Protein AF-A0A1F6GFF2-F1 (afdb_monomer)

Foldseek 3Di:
DDPVVVVVQVVCLVVVLVVLCVVPVVSSVVSVPPPSVLVVVCVVCVVVVNNVCNCVVPVLVVLLVVLVVVCVVQQVVCVVVVHDNVVSVVVSVVSSVVVVVVSCVVVVVVVDHSD

Radius of gyration: 17.21 Å; Cα contacts (8 Å, |Δi|>4): 53; chains: 1; bounding box: 36×40×39 Å

Solvent-accessible surface area (backbone atoms only — not comparable to full-atom values): 6494 Å² total; per-residue (Å²): 131,70,70,65,58,59,50,53,53,52,50,49,52,54,50,49,34,51,58,36,33,75,76,35,58,67,60,14,49,54,54,64,70,48,62,58,71,59,54,52,49,50,52,48,30,51,77,74,69,45,54,84,50,47,60,73,53,51,62,53,50,60,58,62,47,62,37,54,52,57,49,76,56,49,47,58,55,40,46,76,70,68,49,57,67,70,60,48,49,54,51,44,53,54,49,27,52,53,43,41,54,51,48,52,56,55,34,48,77,75,72,46,81,84,123

Structure (mmCIF, N/CA/C/O backbone):
data_AF-A0A1F6GFF2-F1
#
_entry.id   AF-A0A1F6GFF2-F1
#
loop_
_atom_site.group_PDB
_atom_site.id
_atom_site.type_symbol
_atom_site.label_atom_id
_atom_si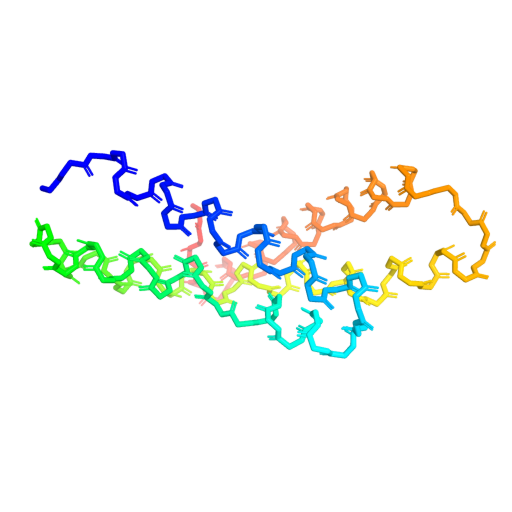te.label_alt_id
_atom_site.label_comp_id
_atom_site.label_asym_id
_atom_site.label_entity_id
_atom_site.label_seq_id
_atom_site.pdbx_PDB_ins_code
_atom_site.Cartn_x
_atom_site.Cartn_y
_atom_site.Cartn_z
_atom_site.occupancy
_atom_site.B_iso_or_equiv
_atom_site.auth_seq_id
_atom_site.auth_comp_id
_atom_site.auth_asym_id
_atom_site.auth_atom_id
_atom_site.pdbx_PDB_model_num
ATOM 1 N N . MET A 1 1 ? -12.621 13.702 14.698 1.00 74.00 1 MET A N 1
ATOM 2 C CA . MET A 1 1 ? -11.257 14.249 14.492 1.00 74.00 1 MET A CA 1
ATOM 3 C C . MET A 1 1 ? -11.202 14.914 13.115 1.00 74.00 1 MET A C 1
ATOM 5 O O . MET A 1 1 ? -11.919 14.441 12.239 1.00 74.00 1 MET A O 1
ATOM 9 N N . PRO A 1 2 ? -10.454 16.011 12.898 1.00 87.31 2 PRO A N 1
ATOM 10 C CA . PRO A 1 2 ? -10.463 16.710 11.610 1.00 87.31 2 PRO A CA 1
ATOM 11 C C . PRO A 1 2 ? -9.859 15.881 10.463 1.00 87.31 2 PRO A C 1
ATOM 13 O O . PRO A 1 2 ? -8.805 15.268 10.624 1.00 87.31 2 PRO A O 1
ATOM 16 N N . TRP A 1 3 ? -10.496 15.901 9.290 1.00 89.00 3 TRP A N 1
ATOM 17 C CA . TRP A 1 3 ? -10.086 15.134 8.101 1.00 89.00 3 TRP A CA 1
ATOM 18 C C . TRP A 1 3 ? -8.672 15.475 7.605 1.00 89.00 3 TRP A C 1
ATOM 20 O O . TRP A 1 3 ? -7.961 14.600 7.115 1.00 89.00 3 TRP A O 1
ATOM 30 N N . TRP A 1 4 ? -8.228 16.723 7.785 1.00 92.62 4 TRP A N 1
ATOM 31 C CA . TRP A 1 4 ? -6.911 17.184 7.344 1.00 92.62 4 TRP A CA 1
ATOM 32 C C . TRP A 1 4 ? -5.752 16.481 8.066 1.00 92.62 4 TRP A C 1
ATOM 34 O O . TRP A 1 4 ? -4.686 16.323 7.478 1.00 92.62 4 TRP A O 1
ATOM 44 N N . ILE A 1 5 ? -5.957 15.974 9.291 1.00 91.94 5 ILE A N 1
ATOM 45 C CA . ILE A 1 5 ? -4.933 15.187 10.000 1.00 91.94 5 ILE A CA 1
ATOM 46 C C . ILE A 1 5 ? -4.655 13.881 9.249 1.00 91.94 5 ILE A C 1
ATOM 48 O O . ILE A 1 5 ? -3.497 13.494 9.089 1.00 91.94 5 ILE A O 1
ATOM 52 N N . LYS A 1 6 ? -5.706 13.227 8.732 1.00 90.38 6 LYS A N 1
ATOM 53 C CA . LYS A 1 6 ? -5.569 11.998 7.937 1.00 90.38 6 LYS A CA 1
ATOM 54 C C . LYS A 1 6 ? -4.769 12.266 6.658 1.00 90.38 6 LYS A C 1
ATOM 56 O O . LYS A 1 6 ? -3.919 11.457 6.290 1.00 90.38 6 LYS A O 1
ATOM 61 N N . LEU A 1 7 ? -4.987 13.418 6.021 1.00 93.94 7 LEU A N 1
ATOM 62 C CA . LEU A 1 7 ? -4.254 13.813 4.816 1.00 93.94 7 LEU A CA 1
ATOM 63 C C . LEU A 1 7 ? -2.785 14.128 5.089 1.00 93.94 7 LEU A C 1
ATOM 65 O O . LEU A 1 7 ? -1.930 13.633 4.360 1.00 93.94 7 LEU A O 1
ATOM 69 N N . LEU A 1 8 ? -2.480 14.897 6.141 1.00 94.88 8 LEU A N 1
ATOM 70 C CA . LEU A 1 8 ? -1.094 15.202 6.508 1.00 94.88 8 LEU A CA 1
ATOM 71 C C . LEU A 1 8 ? -0.313 13.928 6.836 1.00 94.88 8 LEU A C 1
ATOM 73 O O . LEU A 1 8 ? 0.805 13.762 6.359 1.00 94.88 8 LEU A O 1
ATOM 77 N N . LEU A 1 9 ? -0.916 13.005 7.592 1.00 93.62 9 LEU A N 1
ATOM 78 C CA . LEU A 1 9 ? -0.283 11.731 7.923 1.00 93.62 9 LEU A CA 1
ATOM 79 C C . LEU A 1 9 ? -0.034 10.879 6.670 1.00 93.62 9 LEU A C 1
ATOM 81 O O . LEU A 1 9 ? 1.060 10.352 6.493 1.00 93.62 9 LEU A O 1
ATOM 85 N N . THR A 1 10 ? -1.020 10.788 5.775 1.00 93.06 10 THR A N 1
ATOM 86 C CA . THR A 1 10 ? -0.889 10.034 4.517 1.00 93.06 10 THR A CA 1
ATOM 87 C C . THR A 1 10 ? 0.198 10.635 3.624 1.00 93.06 10 THR A C 1
ATOM 89 O O . THR A 1 10 ? 1.066 9.916 3.131 1.00 93.06 10 THR A O 1
ATOM 92 N N . GLY A 1 11 ? 0.207 11.962 3.469 1.00 94.50 11 GLY A N 1
ATOM 93 C CA . GLY A 1 11 ? 1.231 12.675 2.708 1.00 94.50 11 GLY A CA 1
ATOM 94 C C . GLY A 1 11 ? 2.629 12.497 3.299 1.00 94.50 11 GLY A C 1
ATOM 95 O O . GLY A 1 11 ? 3.580 12.269 2.551 1.00 94.50 11 GL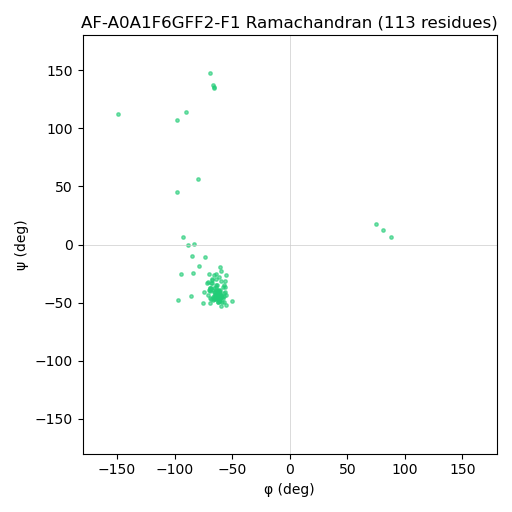Y A O 1
ATOM 96 N N . ALA A 1 12 ? 2.758 12.523 4.629 1.00 93.38 12 ALA A N 1
ATOM 97 C CA . ALA A 1 12 ? 4.022 12.283 5.318 1.00 93.38 12 ALA A CA 1
ATOM 98 C C . ALA A 1 12 ? 4.554 10.862 5.077 1.00 93.38 12 ALA A C 1
ATOM 100 O O . ALA A 1 12 ? 5.739 10.704 4.794 1.00 93.38 12 ALA A O 1
ATOM 101 N N . ILE A 1 13 ? 3.689 9.842 5.122 1.00 93.19 13 ILE A N 1
ATOM 102 C CA . ILE A 1 13 ? 4.067 8.445 4.847 1.00 93.19 13 ILE A CA 1
ATOM 103 C C . ILE A 1 13 ? 4.577 8.295 3.409 1.00 93.19 13 ILE A C 1
ATOM 105 O O . ILE A 1 13 ? 5.664 7.760 3.196 1.00 93.19 13 ILE A O 1
ATOM 109 N N . VAL A 1 14 ? 3.832 8.805 2.422 1.00 94.00 14 VAL A N 1
ATOM 110 C CA . VAL A 1 14 ? 4.202 8.695 0.998 1.00 94.00 14 VAL A CA 1
ATOM 111 C C . VAL A 1 14 ? 5.488 9.466 0.696 1.00 94.00 14 VAL A C 1
ATOM 113 O O . VAL A 1 14 ? 6.388 8.946 0.031 1.00 94.00 14 VAL A O 1
ATOM 116 N N . THR A 1 15 ? 5.607 10.687 1.219 1.00 94.31 15 THR A N 1
ATOM 117 C CA . THR A 1 15 ? 6.803 11.521 1.033 1.00 94.31 15 THR A CA 1
ATOM 118 C C . THR A 1 15 ? 8.014 10.876 1.699 1.00 94.31 15 THR A C 1
ATOM 120 O O . THR A 1 15 ? 9.050 10.720 1.062 1.00 94.31 15 THR A O 1
ATOM 123 N N . GLY A 1 16 ? 7.875 10.413 2.945 1.00 92.19 16 GLY A N 1
ATOM 124 C CA . GLY A 1 16 ? 8.941 9.731 3.677 1.00 92.19 16 GLY A CA 1
ATOM 125 C C . GLY A 1 16 ? 9.424 8.464 2.970 1.00 92.19 16 GLY A C 1
ATOM 126 O O . GLY A 1 16 ? 10.627 8.281 2.802 1.00 92.19 16 GLY A O 1
ATOM 127 N N . ALA A 1 17 ? 8.505 7.626 2.479 1.00 91.62 17 ALA A N 1
ATOM 128 C CA . ALA A 1 17 ? 8.856 6.442 1.694 1.00 91.62 17 ALA A CA 1
ATOM 129 C C . ALA A 1 17 ? 9.625 6.808 0.412 1.00 91.62 17 ALA A C 1
ATOM 131 O O . ALA A 1 17 ? 10.610 6.153 0.071 1.00 91.62 17 ALA A O 1
ATOM 132 N N . THR A 1 18 ? 9.213 7.883 -0.265 1.00 93.12 18 THR A N 1
ATOM 133 C CA . THR A 1 18 ? 9.849 8.364 -1.499 1.00 93.12 18 THR A CA 1
ATOM 134 C C . THR A 1 18 ? 11.267 8.882 -1.248 1.00 93.12 18 THR A C 1
ATOM 136 O O . THR A 1 18 ? 12.194 8.494 -1.957 1.00 93.12 18 THR A O 1
ATOM 139 N N . GLU A 1 19 ? 11.473 9.716 -0.226 1.00 94.75 19 GLU A N 1
ATOM 140 C CA . GLU A 1 19 ? 12.802 10.249 0.112 1.00 94.75 19 GLU A CA 1
ATOM 141 C C . GLU A 1 19 ? 13.765 9.153 0.595 1.00 94.75 19 GLU A C 1
ATOM 143 O O . GLU A 1 19 ? 14.945 9.130 0.226 1.00 94.75 19 GLU A O 1
ATOM 148 N N . LEU A 1 20 ? 13.257 8.181 1.359 1.00 93.19 20 LEU A N 1
ATOM 149 C CA . LEU A 1 20 ? 14.050 7.026 1.778 1.00 93.19 20 LEU A CA 1
ATOM 150 C C . LEU A 1 20 ? 14.425 6.135 0.594 1.00 93.19 20 LEU A C 1
ATOM 152 O O . LEU A 1 20 ? 15.567 5.686 0.528 1.00 93.19 20 LEU A O 1
ATOM 156 N N . ALA A 1 21 ? 13.520 5.927 -0.365 1.00 91.88 21 ALA A N 1
ATOM 157 C CA . ALA A 1 21 ? 13.806 5.160 -1.576 1.00 91.88 21 ALA A CA 1
ATOM 158 C C . ALA A 1 21 ? 14.881 5.818 -2.457 1.00 91.88 21 ALA A C 1
ATOM 160 O O . ALA A 1 21 ? 15.717 5.106 -3.012 1.00 91.88 21 ALA A O 1
ATOM 161 N N . LYS A 1 22 ? 14.911 7.159 -2.538 1.00 91.88 22 LYS A N 1
ATOM 162 C CA . LYS A 1 22 ? 15.976 7.909 -3.235 1.00 91.88 22 LYS A CA 1
ATOM 163 C C . LYS A 1 22 ? 17.350 7.721 -2.587 1.00 91.88 22 LYS A C 1
ATOM 165 O O . LYS A 1 22 ? 18.356 7.706 -3.286 1.00 91.88 22 LYS A O 1
ATOM 170 N N . THR A 1 23 ? 17.388 7.589 -1.260 1.00 91.50 23 THR A N 1
ATOM 171 C CA . THR A 1 23 ? 18.639 7.468 -0.493 1.00 91.50 23 THR A CA 1
ATOM 172 C C . THR A 1 23 ? 19.134 6.021 -0.423 1.00 91.50 23 THR A C 1
ATOM 174 O O . THR A 1 23 ? 20.320 5.748 -0.587 1.00 91.50 23 THR A O 1
ATOM 177 N N . SER A 1 24 ? 18.233 5.072 -0.164 1.00 91.62 24 SER A N 1
ATOM 178 C CA . SER A 1 24 ? 18.531 3.645 -0.057 1.00 91.62 24 SER A CA 1
ATOM 179 C C . SER A 1 24 ? 17.328 2.824 -0.503 1.00 91.62 24 SER A C 1
ATOM 181 O O . SER A 1 24 ? 16.317 2.746 0.198 1.00 91.62 24 SER A O 1
ATOM 183 N N . GLY A 1 25 ? 17.469 2.119 -1.628 1.00 86.88 25 GLY A N 1
ATOM 184 C CA . GLY A 1 25 ? 16.410 1.250 -2.146 1.00 86.88 25 GLY A CA 1
ATOM 185 C C . GLY A 1 25 ? 15.952 0.181 -1.145 1.00 86.88 25 GLY A C 1
ATOM 186 O O . GLY A 1 25 ? 14.773 -0.152 -1.110 1.00 86.88 25 GLY A O 1
ATOM 187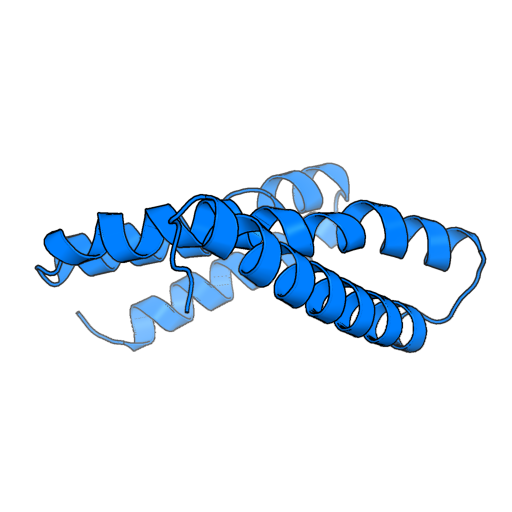 N N . ARG A 1 26 ? 16.842 -0.306 -0.263 1.00 89.25 26 ARG A N 1
ATOM 188 C CA . ARG A 1 26 ? 16.486 -1.293 0.777 1.00 89.25 26 ARG A CA 1
ATOM 189 C C . ARG A 1 26 ? 15.612 -0.693 1.878 1.00 89.25 26 ARG A C 1
ATOM 191 O O . ARG A 1 26 ? 14.643 -1.323 2.288 1.00 89.25 26 ARG A O 1
ATOM 198 N N . LEU A 1 27 ? 15.942 0.514 2.347 1.00 87.62 27 LEU A N 1
ATOM 199 C CA . LEU A 1 27 ? 15.128 1.215 3.347 1.00 87.62 27 LEU A CA 1
ATOM 200 C C . LEU A 1 27 ? 13.793 1.657 2.746 1.00 87.62 27 LEU A C 1
ATOM 202 O O . LEU A 1 27 ? 12.759 1.493 3.386 1.00 87.62 27 LEU A O 1
ATOM 206 N N . GLY A 1 28 ? 13.804 2.137 1.500 1.00 86.69 28 GLY A N 1
ATOM 207 C CA . GLY A 1 28 ? 12.586 2.432 0.748 1.00 86.69 28 GLY A CA 1
ATOM 208 C C . GLY A 1 28 ? 11.670 1.212 0.629 1.00 86.69 28 GLY A C 1
ATOM 209 O O . GLY A 1 28 ? 10.497 1.297 0.983 1.00 86.69 28 GLY A O 1
ATOM 210 N N . ALA A 1 29 ? 12.212 0.058 0.225 1.00 87.62 29 ALA A N 1
ATOM 211 C CA . ALA A 1 29 ? 11.454 -1.190 0.117 1.00 87.62 29 ALA A CA 1
ATOM 212 C C . ALA A 1 29 ? 10.888 -1.658 1.469 1.00 87.62 29 ALA A C 1
ATOM 214 O O . ALA A 1 29 ? 9.731 -2.070 1.539 1.00 87.62 29 ALA A O 1
ATOM 215 N N . PHE A 1 30 ? 11.666 -1.544 2.551 1.00 89.56 30 PHE A N 1
ATOM 216 C CA . PHE A 1 30 ? 11.193 -1.858 3.901 1.00 89.56 30 PHE A CA 1
ATOM 217 C C . PHE A 1 30 ? 10.014 -0.972 4.311 1.00 89.56 30 PHE A C 1
ATOM 219 O O . PHE A 1 30 ? 9.015 -1.467 4.819 1.00 89.56 30 PHE A O 1
ATOM 226 N N . VAL A 1 31 ? 10.087 0.334 4.054 1.00 90.19 31 VAL A N 1
ATOM 227 C CA . VAL A 1 31 ? 8.981 1.243 4.380 1.00 90.19 31 VAL A CA 1
ATOM 228 C C . VAL A 1 31 ? 7.760 0.977 3.502 1.00 90.19 31 VAL A C 1
ATOM 230 O O . VAL A 1 31 ? 6.645 1.040 4.010 1.00 90.19 31 VAL A O 1
ATOM 233 N N . MET A 1 32 ? 7.946 0.645 2.222 1.00 87.81 32 MET A N 1
ATOM 234 C CA . MET A 1 32 ? 6.843 0.353 1.300 1.00 87.81 32 MET A CA 1
ATOM 235 C C . MET A 1 32 ? 6.093 -0.943 1.628 1.00 87.81 32 MET A C 1
ATOM 237 O O . MET A 1 32 ? 4.889 -1.001 1.397 1.00 87.81 32 MET A O 1
ATOM 241 N N . VAL A 1 33 ? 6.768 -1.974 2.155 1.00 89.56 33 VAL A N 1
ATOM 242 C CA . VAL A 1 33 ? 6.113 -3.257 2.480 1.00 89.56 33 VAL A CA 1
ATOM 243 C C . VAL A 1 33 ? 5.327 -3.208 3.794 1.00 89.56 33 VAL A C 1
ATOM 245 O O . VAL A 1 33 ? 4.463 -4.050 4.037 1.00 89.56 33 VAL A O 1
ATOM 248 N N . LEU A 1 34 ? 5.606 -2.226 4.656 1.00 91.88 34 LEU A N 1
ATOM 249 C CA . LEU A 1 34 ? 4.840 -2.044 5.882 1.00 91.88 34 LEU A CA 1
ATOM 250 C C . LEU A 1 34 ? 3.391 -1.647 5.542 1.00 91.88 34 LEU A C 1
ATOM 252 O O . LEU A 1 34 ? 3.168 -0.760 4.715 1.00 91.88 34 LEU A O 1
ATOM 256 N N . PRO A 1 35 ? 2.385 -2.242 6.205 1.00 92.06 35 PRO A N 1
ATOM 257 C CA . PRO A 1 35 ? 0.976 -2.024 5.891 1.00 92.06 35 PRO A CA 1
ATOM 258 C C . PRO A 1 35 ? 0.457 -0.704 6.490 1.00 92.06 35 PRO A C 1
ATOM 260 O O . PRO A 1 35 ? -0.508 -0.686 7.252 1.00 92.06 35 PRO A O 1
ATOM 263 N N . TRP A 1 36 ? 1.097 0.423 6.161 1.00 93.81 36 TRP A N 1
ATOM 264 C CA . TRP A 1 36 ? 0.785 1.748 6.708 1.00 93.81 36 TRP A CA 1
ATOM 265 C C . TRP A 1 36 ? -0.674 2.145 6.506 1.00 93.81 36 TRP A C 1
ATOM 267 O O . TRP A 1 36 ? -1.319 2.640 7.432 1.00 93.81 36 TRP A O 1
ATOM 277 N N . MET A 1 37 ? -1.209 1.891 5.310 1.00 92.56 37 MET A N 1
ATOM 278 C CA . MET A 1 37 ? -2.607 2.171 4.980 1.00 92.56 37 MET A CA 1
ATOM 279 C C . MET A 1 37 ? -3.558 1.383 5.882 1.00 92.56 37 MET A C 1
ATOM 281 O O . MET A 1 37 ? -4.507 1.945 6.427 1.00 92.56 37 MET A O 1
ATOM 285 N N . THR A 1 38 ? -3.272 0.104 6.111 1.00 94.00 38 THR A N 1
ATOM 286 C CA . THR A 1 38 ? -4.088 -0.762 6.967 1.00 94.00 38 THR A CA 1
ATOM 287 C C . THR A 1 38 ? -3.989 -0.344 8.432 1.00 94.00 38 THR A C 1
ATOM 289 O O . THR A 1 38 ? -5.012 -0.180 9.094 1.00 94.00 38 THR A O 1
ATOM 292 N N . LEU A 1 39 ? -2.773 -0.108 8.937 1.00 94.81 39 LEU A N 1
ATOM 293 C CA . LEU A 1 39 ? -2.541 0.290 10.329 1.00 94.81 39 LEU A CA 1
ATOM 294 C C . LEU A 1 39 ? -3.234 1.612 10.659 1.00 94.81 39 LEU A C 1
ATOM 296 O O . LEU A 1 39 ? -3.953 1.705 11.653 1.00 94.81 39 LEU A O 1
ATOM 300 N N . THR A 1 40 ? -3.059 2.623 9.808 1.00 94.12 40 THR A N 1
ATOM 301 C CA . THR A 1 40 ? -3.694 3.930 10.008 1.00 94.12 40 THR A CA 1
ATOM 302 C C . THR A 1 40 ? -5.214 3.828 9.921 1.00 94.12 40 THR A C 1
ATOM 304 O O . THR A 1 40 ? -5.901 4.363 10.788 1.00 94.12 40 THR A O 1
ATOM 307 N N . T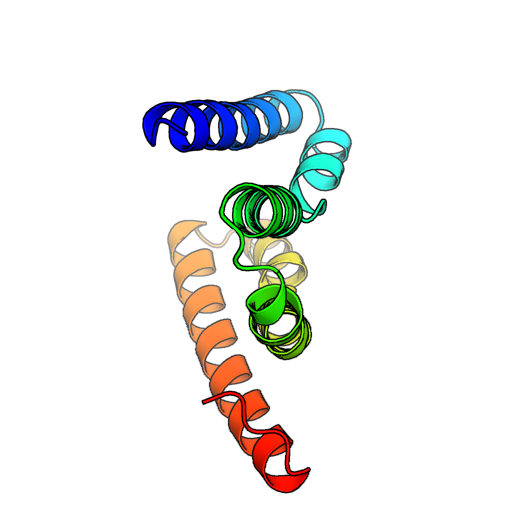HR A 1 41 ? -5.753 3.075 8.957 1.00 94.88 41 THR A N 1
ATOM 308 C CA . THR A 1 41 ? -7.201 2.837 8.841 1.00 94.88 41 THR A CA 1
ATOM 309 C C . THR A 1 41 ? -7.781 2.185 10.098 1.00 94.88 41 THR A C 1
ATOM 311 O O . THR A 1 41 ? -8.793 2.659 10.606 1.00 94.88 41 THR A O 1
ATOM 314 N N . ILE A 1 42 ? -7.131 1.159 10.658 1.00 95.88 42 ILE A N 1
ATOM 315 C CA . ILE A 1 42 ? -7.594 0.491 11.887 1.00 95.88 42 ILE A CA 1
ATOM 316 C C . ILE A 1 42 ? -7.608 1.451 13.077 1.00 95.88 42 ILE A C 1
ATOM 318 O O . ILE A 1 42 ? -8.570 1.464 13.847 1.00 95.88 42 ILE A O 1
ATOM 322 N N . VAL A 1 43 ? -6.564 2.272 13.227 1.00 94.75 43 VAL A N 1
ATOM 323 C CA . VAL A 1 43 ? -6.509 3.293 14.282 1.00 94.75 43 VAL A CA 1
ATOM 324 C C . VAL A 1 43 ? -7.675 4.270 14.138 1.00 94.75 43 VAL A C 1
ATOM 326 O O . VAL A 1 43 ? -8.343 4.572 15.126 1.00 94.75 43 VAL A O 1
ATOM 329 N N . TRP A 1 44 ? -7.979 4.716 12.917 1.00 93.88 44 TRP A N 1
ATOM 330 C CA . TRP A 1 44 ? -9.111 5.610 12.682 1.00 93.88 44 TRP A CA 1
ATOM 331 C C . TRP A 1 44 ? -10.453 4.951 12.978 1.00 93.88 44 TRP A C 1
ATOM 333 O O . TRP A 1 44 ? -11.245 5.533 13.714 1.00 93.88 44 TRP A O 1
ATOM 343 N N . LEU A 1 45 ? -10.677 3.724 12.501 1.00 95.62 45 LEU A N 1
ATOM 344 C CA . 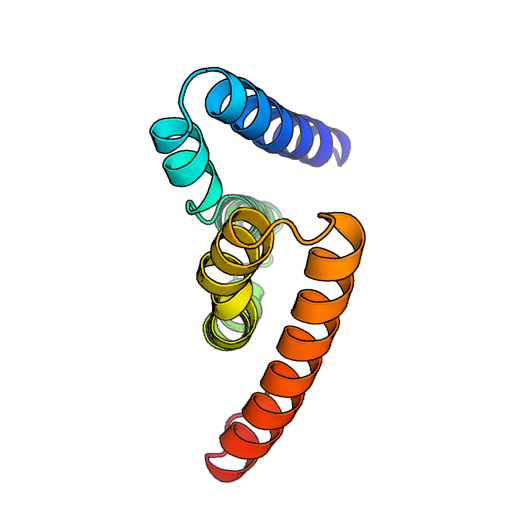LEU A 1 45 ? -11.886 2.959 12.812 1.00 95.62 45 LEU A CA 1
ATOM 345 C C . LEU A 1 45 ? -12.068 2.796 14.326 1.00 95.62 45 LEU A C 1
ATOM 347 O O . LEU A 1 45 ? -13.171 2.967 14.838 1.00 95.62 45 LEU A O 1
ATOM 351 N N . ARG A 1 46 ? -10.982 2.546 15.072 1.00 95.19 46 ARG A N 1
ATOM 352 C CA . ARG A 1 46 ? -11.013 2.463 16.539 1.00 95.19 46 ARG A CA 1
ATOM 353 C C . ARG A 1 46 ? -11.430 3.784 17.184 1.00 95.19 46 ARG A C 1
ATOM 355 O O . ARG A 1 46 ? -12.291 3.767 18.061 1.00 95.19 46 ARG A O 1
ATOM 362 N N . VAL A 1 47 ? -10.809 4.894 16.782 1.00 94.38 47 VAL A N 1
ATOM 363 C CA . VAL A 1 47 ? -11.056 6.237 17.341 1.00 94.38 47 VAL A CA 1
ATOM 364 C C . VAL A 1 47 ? -12.460 6.744 17.000 1.00 94.38 47 VAL A C 1
ATOM 366 O O . VAL A 1 47 ? -13.068 7.447 17.800 1.00 94.38 47 VAL A O 1
ATOM 369 N N . GLU A 1 48 ? -12.985 6.374 15.834 1.00 94.38 48 GLU A N 1
ATOM 370 C CA . GLU A 1 48 ? -14.306 6.787 15.348 1.00 94.38 48 GLU A CA 1
ATOM 371 C C . GLU A 1 48 ? -15.438 5.849 15.798 1.00 94.38 48 GLU A C 1
ATOM 373 O O . GLU A 1 48 ? -16.598 6.121 15.510 1.00 94.38 48 GLU A O 1
ATOM 378 N N . GLY A 1 49 ? -15.121 4.783 16.543 1.00 96.25 49 GLY A N 1
ATOM 379 C CA . GLY A 1 49 ? -16.107 3.869 17.131 1.00 96.25 49 GLY A CA 1
ATOM 380 C C . GLY A 1 49 ? -16.550 2.704 16.236 1.00 96.25 49 GLY A C 1
ATOM 381 O O . GLY A 1 49 ? -17.415 1.942 16.648 1.00 96.25 49 GLY A O 1
ATOM 382 N N . TYR A 1 50 ? -15.932 2.510 15.068 1.00 96.50 50 TYR A N 1
ATOM 383 C CA . TYR A 1 50 ? -16.268 1.488 14.061 1.00 96.50 50 TYR A CA 1
ATOM 384 C C . TYR A 1 50 ? -15.376 0.242 14.143 1.00 96.50 50 TYR A C 1
ATOM 386 O O . TYR A 1 50 ? -14.835 -0.250 13.151 1.00 96.50 50 TYR A O 1
ATOM 394 N N . GLN A 1 51 ? -15.147 -0.259 15.353 1.00 95.94 51 GLN A N 1
ATOM 395 C CA . GLN A 1 51 ? -14.249 -1.400 15.572 1.00 95.94 51 GLN A CA 1
ATOM 396 C C . GLN A 1 51 ? -14.792 -2.705 14.989 1.00 95.94 51 GLN A C 1
ATOM 398 O O . GLN A 1 51 ? -14.021 -3.572 14.584 1.00 95.94 51 GLN A O 1
ATOM 403 N N . ASP A 1 52 ? -16.115 -2.823 14.932 1.00 96.62 52 ASP A N 1
ATOM 404 C CA . ASP A 1 52 ? -16.851 -3.921 14.313 1.00 96.62 52 ASP A CA 1
ATOM 405 C C . ASP A 1 52 ? -16.540 -4.068 12.817 1.00 96.62 52 ASP A C 1
ATOM 407 O O . ASP A 1 52 ? -16.655 -5.165 12.285 1.00 96.62 52 ASP A O 1
ATOM 411 N N . LYS A 1 53 ? -16.071 -3.000 12.154 1.00 96.06 53 LYS A N 1
ATOM 412 C CA . LYS A 1 53 ? -15.677 -3.005 10.735 1.00 96.06 53 LYS A CA 1
ATOM 413 C C . LYS A 1 53 ? -14.250 -3.478 10.478 1.00 96.06 53 LYS A C 1
ATOM 415 O O . LYS A 1 53 ? -13.878 -3.704 9.330 1.00 96.06 53 LYS A O 1
ATOM 420 N N . ILE A 1 54 ? -13.430 -3.641 11.517 1.00 95.88 54 ILE A N 1
ATOM 421 C CA . ILE A 1 54 ? -12.033 -4.070 11.359 1.00 95.88 54 ILE A CA 1
ATOM 422 C C . ILE A 1 54 ? -11.932 -5.480 10.738 1.00 95.88 54 ILE A C 1
ATOM 424 O O . ILE A 1 54 ? -11.127 -5.650 9.820 1.00 95.88 54 ILE A O 1
ATOM 428 N N . PRO A 1 55 ? -12.716 -6.495 11.159 1.00 95.25 55 PRO A N 1
ATOM 429 C CA . PRO A 1 55 ? -12.690 -7.812 10.521 1.00 95.25 55 PRO A CA 1
ATOM 430 C C . PRO A 1 55 ? -13.135 -7.777 9.056 1.00 95.25 55 PRO A C 1
ATOM 432 O O . PRO A 1 55 ? -12.503 -8.434 8.228 1.00 95.25 55 PRO A O 1
ATOM 435 N N . ASP A 1 56 ? -14.168 -6.989 8.747 1.00 93.88 56 ASP A N 1
ATOM 436 C CA . ASP A 1 56 ? -14.697 -6.812 7.387 1.00 93.88 56 ASP A CA 1
ATOM 437 C C . ASP A 1 56 ? -13.669 -6.149 6.463 1.00 93.88 56 ASP A C 1
ATOM 439 O O . ASP A 1 56 ? -13.628 -6.429 5.271 1.00 93.88 56 ASP A O 1
ATOM 443 N N . LE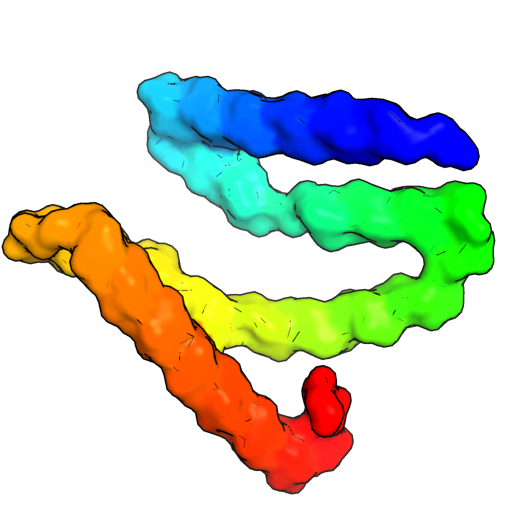U A 1 57 ? -12.788 -5.311 7.018 1.00 94.25 57 LEU A N 1
ATOM 444 C CA . LEU A 1 57 ? -11.643 -4.753 6.306 1.00 94.25 57 LEU A CA 1
ATOM 445 C C . LEU A 1 57 ? -10.520 -5.788 6.130 1.00 94.25 57 LEU A C 1
ATOM 447 O O . LEU A 1 57 ? -9.993 -5.961 5.033 1.00 94.25 57 LEU A O 1
ATOM 451 N N . LEU A 1 58 ? -10.112 -6.460 7.208 1.00 94.50 58 LEU A N 1
ATOM 452 C CA . LEU A 1 58 ? -8.887 -7.267 7.230 1.00 94.50 58 LEU A CA 1
ATOM 453 C C . LEU A 1 58 ? -9.002 -8.594 6.475 1.00 94.50 58 LEU A C 1
ATOM 455 O O . LEU A 1 58 ? -8.060 -8.984 5.787 1.00 94.50 58 LEU A O 1
ATOM 459 N N . ARG A 1 59 ? -10.139 -9.287 6.601 1.00 92.75 59 ARG A N 1
ATOM 460 C CA . ARG A 1 59 ? -10.358 -10.608 5.990 1.00 92.75 59 ARG A CA 1
ATOM 461 C C . ARG A 1 59 ? -10.224 -10.587 4.460 1.00 92.75 59 ARG A C 1
ATOM 463 O O . ARG A 1 59 ? -9.435 -11.381 3.954 1.00 92.75 59 ARG A O 1
ATOM 470 N N . PRO A 1 60 ? -10.924 -9.709 3.716 1.00 90.94 60 PRO A N 1
ATOM 471 C CA . PRO A 1 60 ? -10.772 -9.652 2.264 1.00 90.94 60 PRO A CA 1
ATOM 472 C C . PRO A 1 60 ? -9.425 -9.053 1.842 1.00 90.94 60 PRO A C 1
ATOM 474 O O . PRO A 1 60 ? -8.838 -9.518 0.871 1.00 90.94 60 PRO A O 1
ATOM 477 N N . THR A 1 61 ? -8.878 -8.093 2.602 1.00 92.12 61 THR A N 1
ATOM 478 C CA . THR A 1 61 ? -7.574 -7.477 2.288 1.00 92.12 61 THR A CA 1
ATOM 479 C C . THR A 1 61 ? -6.449 -8.511 2.201 1.00 92.12 61 THR A C 1
ATOM 481 O O . THR A 1 61 ? -5.558 -8.365 1.371 1.00 92.12 61 THR A O 1
ATOM 484 N N . LEU A 1 62 ? -6.492 -9.572 3.016 1.00 91.62 62 LEU A N 1
ATOM 485 C CA . LEU A 1 62 ? -5.519 -10.665 2.942 1.00 91.62 62 LEU A CA 1
ATOM 486 C C . LEU A 1 62 ? -5.493 -11.326 1.555 1.00 91.62 62 LEU A C 1
ATOM 488 O O . LEU A 1 62 ? -4.413 -11.542 1.009 1.00 91.62 62 LEU A O 1
ATOM 492 N N . TRP A 1 63 ? -6.667 -11.623 0.996 1.00 92.25 63 TRP A N 1
ATOM 493 C CA . TRP A 1 63 ? -6.793 -12.214 -0.336 1.00 92.25 63 TRP A CA 1
ATOM 494 C C . TRP A 1 63 ? -6.329 -11.226 -1.406 1.00 92.25 63 TRP A C 1
ATOM 496 O O . TRP A 1 63 ? -5.452 -11.542 -2.199 1.00 92.25 63 TRP A O 1
ATOM 506 N N . TYR A 1 64 ? -6.754 -9.965 -1.300 1.00 90.69 64 TYR A N 1
ATOM 507 C CA . TYR A 1 64 ? -6.415 -8.904 -2.256 1.00 90.69 64 TYR A CA 1
ATOM 508 C C . TYR A 1 64 ? -4.916 -8.608 -2.394 1.00 90.69 64 TYR A C 1
ATOM 510 O O . TYR A 1 64 ? -4.493 -8.034 -3.399 1.00 90.69 64 TYR A O 1
ATOM 518 N N . ILE A 1 65 ? -4.090 -9.008 -1.425 1.00 92.25 65 ILE A N 1
ATOM 519 C CA . ILE A 1 65 ? -2.632 -8.890 -1.530 1.00 92.25 65 ILE A CA 1
ATOM 520 C C . ILE A 1 65 ? -2.072 -9.868 -2.572 1.00 92.25 65 ILE A C 1
ATOM 522 O O . ILE A 1 65 ? -1.178 -9.484 -3.326 1.00 92.25 65 ILE A O 1
ATOM 526 N N . ILE A 1 66 ? -2.593 -11.092 -2.669 1.00 92.06 66 ILE A N 1
ATOM 527 C CA . ILE A 1 66 ? -2.071 -12.152 -3.548 1.00 92.06 66 ILE A CA 1
ATOM 528 C C . ILE A 1 66 ? -1.976 -11.712 -5.023 1.00 92.06 66 ILE A C 1
ATOM 530 O O . ILE A 1 66 ? -0.878 -11.804 -5.584 1.00 92.06 66 ILE A O 1
ATOM 534 N N . PRO A 1 67 ? -3.029 -11.165 -5.665 1.00 92.50 67 PRO A N 1
ATOM 535 C CA . PRO A 1 67 ? -2.972 -10.774 -7.072 1.00 92.50 67 PRO A CA 1
ATOM 536 C C . PRO A 1 67 ? -2.155 -9.496 -7.302 1.00 92.50 67 PRO A C 1
ATOM 538 O O . PRO A 1 67 ? -1.822 -9.185 -8.445 1.00 92.50 67 PRO A O 1
ATOM 541 N N . SER A 1 68 ? -1.789 -8.770 -6.237 1.00 91.31 68 SER A N 1
ATOM 542 C CA . SER A 1 68 ? -0.910 -7.597 -6.309 1.00 91.31 68 SER A CA 1
ATOM 543 C C . SER A 1 68 ? 0.582 -7.957 -6.297 1.00 91.31 68 SER A C 1
ATOM 545 O O . SER A 1 68 ? 1.393 -7.215 -6.848 1.00 91.31 68 SER A O 1
ATOM 547 N N . LEU A 1 69 ? 0.960 -9.121 -5.749 1.00 92.69 69 LEU A N 1
ATOM 548 C CA . LEU A 1 69 ? 2.357 -9.563 -5.643 1.00 92.69 69 LEU A CA 1
ATOM 549 C C . LEU A 1 69 ? 3.145 -9.624 -6.969 1.00 92.69 69 LEU A C 1
ATOM 551 O O . LEU A 1 69 ? 4.332 -9.283 -6.953 1.00 92.69 69 LEU A O 1
ATOM 555 N N . PRO A 1 70 ? 2.553 -10.011 -8.119 1.00 93.06 70 PRO A N 1
ATOM 556 C CA . PRO A 1 70 ? 3.270 -10.101 -9.388 1.00 93.06 70 PRO A CA 1
ATOM 557 C C . PRO A 1 70 ? 3.971 -8.812 -9.805 1.00 93.06 70 PRO A C 1
ATOM 559 O O . PRO A 1 70 ? 4.975 -8.888 -10.507 1.00 93.06 70 PRO A O 1
ATOM 562 N N . ILE A 1 71 ? 3.504 -7.638 -9.365 1.00 94.94 71 ILE A N 1
ATOM 563 C CA . ILE A 1 71 ? 4.161 -6.371 -9.699 1.00 94.94 71 ILE A CA 1
ATOM 564 C C . ILE A 1 71 ? 5.587 -6.295 -9.136 1.00 94.94 71 ILE A C 1
ATOM 566 O O . ILE A 1 71 ? 6.474 -5.770 -9.805 1.00 94.94 71 ILE A O 1
ATOM 570 N N . PHE A 1 72 ? 5.841 -6.875 -7.956 1.00 92.19 72 PHE A N 1
ATOM 571 C CA . PHE A 1 72 ? 7.152 -6.830 -7.299 1.00 92.19 72 PHE A CA 1
ATOM 572 C C . PHE A 1 72 ? 8.209 -7.667 -8.020 1.00 92.19 72 PHE A C 1
ATOM 574 O O . PHE A 1 72 ? 9.395 -7.375 -7.910 1.00 92.19 72 PHE A O 1
ATOM 581 N N . ILE A 1 73 ? 7.786 -8.694 -8.762 1.00 94.06 73 ILE A N 1
ATOM 582 C CA . ILE A 1 73 ? 8.678 -9.560 -9.543 1.00 94.06 73 ILE A CA 1
ATOM 583 C C . ILE A 1 73 ? 8.709 -9.095 -11.001 1.00 94.06 73 ILE A C 1
ATOM 585 O O . ILE A 1 73 ? 9.772 -8.941 -11.599 1.00 94.06 73 ILE A O 1
ATOM 589 N N . GLY A 1 74 ? 7.531 -8.854 -11.574 1.00 96.00 74 GLY A N 1
ATOM 590 C CA . GLY A 1 74 ? 7.359 -8.530 -12.980 1.00 96.00 74 GLY A CA 1
ATOM 591 C C . GLY A 1 74 ? 7.900 -7.155 -13.349 1.00 96.00 74 GLY A C 1
ATOM 592 O O . GLY A 1 74 ? 8.477 -7.017 -14.424 1.00 96.00 74 GLY A O 1
ATOM 593 N N . LEU A 1 75 ? 7.755 -6.144 -12.482 1.00 95.75 75 LEU A N 1
ATOM 594 C CA . LEU A 1 75 ? 8.179 -4.786 -12.822 1.00 95.75 75 LEU A CA 1
ATOM 595 C C . LEU A 1 75 ? 9.709 -4.670 -12.906 1.00 95.75 75 LEU A C 1
ATOM 597 O O . LEU A 1 75 ? 10.176 -4.233 -13.959 1.00 95.75 75 LEU A O 1
ATOM 601 N N . PRO A 1 76 ? 10.500 -5.125 -11.908 1.00 94.00 76 PRO A N 1
ATOM 602 C CA . PRO A 1 76 ? 11.956 -5.161 -12.042 1.00 94.00 76 PRO A CA 1
ATOM 603 C C . PRO A 1 76 ? 12.402 -5.990 -13.248 1.00 94.00 76 PRO A C 1
ATOM 605 O O . PR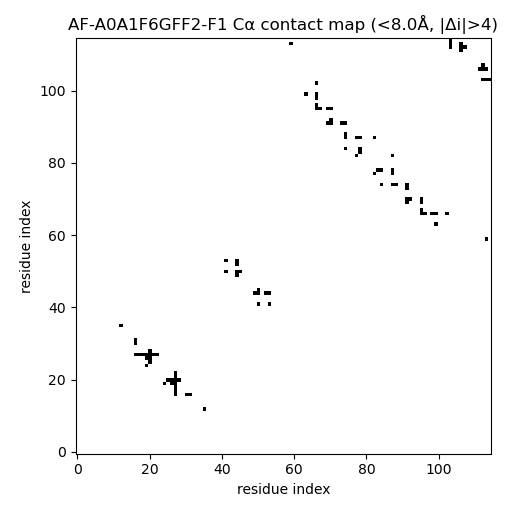O A 1 76 ? 13.199 -5.517 -14.046 1.00 94.00 76 PRO A O 1
ATOM 608 N N . TRP A 1 77 ? 11.810 -7.172 -13.461 1.00 96.88 77 TRP A N 1
ATOM 609 C CA . TRP A 1 77 ? 12.170 -8.041 -14.585 1.00 96.88 77 TRP A CA 1
ATOM 610 C C . TRP A 1 77 ? 11.924 -7.404 -15.961 1.00 96.88 77 TRP A C 1
ATOM 612 O O . TRP A 1 77 ? 12.732 -7.562 -16.877 1.00 96.88 77 TRP A O 1
ATOM 622 N N . LEU A 1 78 ? 10.816 -6.675 -16.133 1.00 96.62 78 LEU A N 1
ATOM 623 C CA . LEU A 1 78 ? 10.544 -5.930 -17.366 1.00 96.62 78 LEU A CA 1
ATOM 624 C C . LEU A 1 78 ? 11.505 -4.745 -17.527 1.00 96.62 78 LEU A C 1
ATOM 626 O O . LEU A 1 78 ? 11.979 -4.483 -18.632 1.00 96.62 78 LEU A O 1
ATOM 630 N N . MET A 1 79 ? 11.821 -4.044 -16.438 1.00 95.75 79 MET A N 1
ATOM 631 C CA . MET A 1 79 ? 12.771 -2.931 -16.464 1.00 95.75 79 MET A CA 1
ATOM 632 C C . MET A 1 79 ? 14.193 -3.399 -16.800 1.00 95.75 79 MET A C 1
ATOM 634 O O . MET A 1 79 ? 14.840 -2.782 -17.642 1.00 95.75 79 MET A O 1
ATOM 638 N N . ASP A 1 80 ? 14.638 -4.530 -16.248 1.00 96.38 80 ASP A N 1
ATOM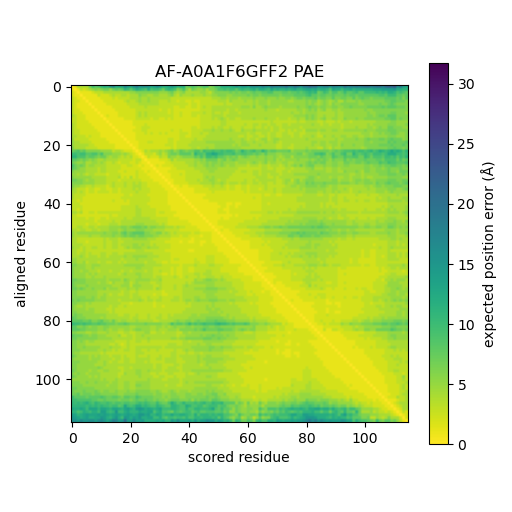 639 C CA . ASP A 1 80 ? 15.937 -5.150 -16.550 1.00 96.38 80 ASP A CA 1
ATOM 640 C C . ASP A 1 80 ? 16.053 -5.559 -18.029 1.00 96.38 80 ASP A C 1
ATOM 642 O O . ASP A 1 80 ? 17.140 -5.567 -18.604 1.00 96.38 80 ASP A O 1
ATOM 646 N N . LYS A 1 81 ? 14.920 -5.857 -18.677 1.00 95.62 81 LYS A N 1
ATOM 647 C CA . LYS A 1 81 ? 14.831 -6.142 -20.118 1.00 95.62 81 LYS A CA 1
ATOM 648 C C . LYS A 1 81 ? 14.741 -4.895 -21.005 1.00 95.62 81 LYS A C 1
ATOM 650 O O . LYS A 1 81 ? 14.651 -5.030 -22.223 1.00 95.62 81 LYS A O 1
ATOM 655 N N . GLY A 1 82 ? 14.756 -3.698 -20.421 1.00 95.81 82 GLY A N 1
ATOM 656 C CA . GLY A 1 82 ? 14.713 -2.429 -21.148 1.00 95.81 82 GLY A CA 1
ATOM 657 C C . GLY A 1 82 ? 13.316 -1.986 -21.593 1.00 95.81 82 GLY A C 1
ATOM 658 O O . GLY A 1 82 ? 13.205 -1.064 -22.401 1.00 95.81 82 GLY A O 1
ATOM 659 N N . TYR A 1 83 ? 12.240 -2.604 -21.088 1.00 96.31 83 TYR A N 1
ATOM 660 C CA . TYR A 1 83 ? 10.883 -2.131 -21.373 1.00 96.31 83 TYR A CA 1
ATOM 661 C C . TYR A 1 83 ? 10.607 -0.785 -20.686 1.00 96.31 83 TYR A C 1
ATOM 663 O O . TYR A 1 83 ? 11.079 -0.506 -19.583 1.00 96.31 83 TYR A O 1
ATOM 671 N N . ASN A 1 84 ? 9.787 0.052 -21.326 1.00 96.62 84 ASN A N 1
ATOM 672 C CA . ASN A 1 84 ? 9.377 1.341 -20.772 1.00 96.62 84 ASN A CA 1
ATOM 673 C C . ASN A 1 84 ? 8.520 1.163 -19.504 1.00 96.62 84 ASN A C 1
ATOM 675 O O . ASN A 1 84 ? 7.568 0.385 -19.513 1.00 96.62 84 ASN A O 1
ATOM 679 N N . LEU A 1 85 ? 8.804 1.944 -18.453 1.00 94.56 85 LEU A N 1
ATOM 680 C CA . LEU A 1 85 ? 8.095 1.896 -17.167 1.00 94.56 85 LEU A CA 1
ATOM 681 C C . LEU A 1 85 ? 6.569 1.950 -17.315 1.00 94.56 85 LEU A C 1
ATOM 683 O O . LEU A 1 85 ? 5.872 1.135 -16.720 1.00 94.56 85 LEU A O 1
ATOM 687 N N . TRP A 1 86 ? 6.043 2.886 -18.103 1.00 96.19 86 TRP A N 1
ATOM 688 C CA . TRP A 1 86 ? 4.599 3.104 -18.220 1.00 96.19 86 TRP A CA 1
ATOM 689 C C . TRP A 1 86 ? 3.900 1.947 -18.930 1.00 96.19 86 TRP A C 1
ATOM 691 O O . TRP A 1 86 ? 2.814 1.539 -18.524 1.00 96.19 86 TRP A O 1
ATOM 701 N N . ILE A 1 87 ? 4.553 1.377 -19.946 1.00 95.25 87 ILE A N 1
ATOM 702 C CA . ILE A 1 87 ? 4.062 0.184 -20.644 1.00 95.25 87 ILE A CA 1
ATOM 703 C C . ILE A 1 87 ? 4.075 -1.016 -19.691 1.00 95.25 87 ILE A C 1
ATOM 705 O O . ILE A 1 87 ? 3.076 -1.725 -19.583 1.00 95.25 87 ILE A O 1
ATOM 709 N N . SER A 1 88 ? 5.171 -1.209 -18.953 1.00 9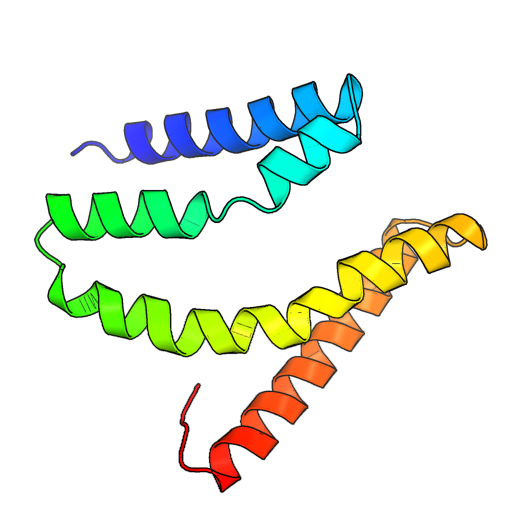6.81 88 SER A N 1
ATOM 710 C CA . SER A 1 88 ? 5.308 -2.283 -17.966 1.00 96.81 88 SER A CA 1
ATOM 711 C C . SER A 1 88 ? 4.273 -2.175 -16.842 1.00 96.81 88 SER A C 1
ATOM 713 O O . SER A 1 88 ? 3.668 -3.178 -16.470 1.00 96.81 88 SER A O 1
ATOM 715 N N . LEU A 1 89 ? 4.016 -0.962 -16.338 1.00 95.81 89 LEU A N 1
ATOM 716 C CA . LEU A 1 89 ? 2.974 -0.699 -15.345 1.00 95.81 89 LEU A CA 1
ATOM 717 C C . LEU A 1 89 ? 1.582 -1.019 -15.891 1.00 95.81 89 LEU A C 1
ATOM 719 O O . LEU A 1 89 ? 0.821 -1.709 -15.220 1.00 95.81 89 LEU A O 1
ATOM 723 N N . GLY A 1 90 ? 1.258 -0.567 -17.106 1.00 96.06 90 GLY A N 1
ATOM 724 C CA . GLY A 1 90 ? -0.025 -0.869 -17.743 1.00 96.06 90 GLY A CA 1
ATOM 725 C C . GLY A 1 90 ? -0.242 -2.372 -17.930 1.00 96.06 90 GLY A C 1
ATOM 726 O O . GLY A 1 90 ? -1.302 -2.895 -17.589 1.00 96.06 90 GLY A O 1
ATOM 727 N N . PHE A 1 91 ? 0.786 -3.086 -18.396 1.00 96.38 91 PHE A N 1
ATOM 728 C CA . PHE A 1 91 ? 0.749 -4.540 -18.550 1.00 96.38 91 PHE A CA 1
ATOM 729 C C . PHE A 1 91 ? 0.537 -5.264 -17.214 1.00 96.38 91 PHE A C 1
ATOM 731 O O . PHE A 1 91 ? -0.325 -6.136 -17.117 1.00 96.38 91 PHE A O 1
ATOM 738 N N . LEU A 1 92 ? 1.284 -4.896 -16.170 1.00 96.94 92 LEU A N 1
ATOM 739 C CA . LEU A 1 92 ? 1.168 -5.540 -14.859 1.00 96.94 92 LEU A CA 1
ATOM 740 C C . LEU A 1 92 ? -0.133 -5.187 -14.141 1.00 96.94 92 LEU A C 1
ATOM 742 O O . LEU A 1 92 ? -0.676 -6.040 -13.447 1.00 96.94 92 LEU A O 1
ATOM 746 N N . ALA A 1 93 ? -0.667 -3.981 -14.335 1.00 95.62 93 ALA A N 1
ATOM 747 C CA . ALA A 1 93 ? -1.989 -3.616 -13.833 1.00 95.62 93 ALA A CA 1
ATOM 748 C C . ALA A 1 93 ? -3.087 -4.463 -14.497 1.00 95.62 93 ALA A C 1
ATOM 750 O O . ALA A 1 93 ? -3.972 -4.986 -13.815 1.00 95.62 93 ALA A O 1
ATOM 751 N N . PHE A 1 94 ? -3.002 -4.663 -15.817 1.00 96.38 94 PHE A N 1
ATOM 752 C CA . PHE A 1 94 ? -3.905 -5.559 -16.538 1.00 96.38 94 PHE A CA 1
ATOM 753 C C . PHE A 1 94 ? -3.781 -7.009 -16.046 1.00 96.38 94 PHE A C 1
ATOM 755 O O . PHE A 1 94 ? -4.788 -7.642 -15.730 1.00 96.38 94 PHE A O 1
ATOM 762 N N . LEU A 1 95 ? -2.552 -7.515 -15.908 1.00 96.31 95 LEU A N 1
ATOM 763 C CA . LEU A 1 95 ? -2.292 -8.860 -15.395 1.00 96.31 95 LEU A CA 1
ATOM 764 C C . LEU A 1 95 ? -2.821 -9.042 -13.966 1.00 96.31 95 LEU A C 1
ATOM 766 O O . LEU A 1 95 ? -3.485 -10.036 -13.690 1.00 96.31 95 LEU A O 1
ATOM 770 N N . GLY A 1 96 ? -2.572 -8.084 -13.072 1.00 95.31 96 GLY A N 1
ATOM 771 C CA . GLY A 1 96 ? -3.079 -8.110 -11.699 1.00 95.31 96 GLY A CA 1
ATOM 772 C C . GLY A 1 96 ? -4.607 -8.127 -11.651 1.00 95.31 96 GLY A C 1
ATOM 773 O O . GLY A 1 96 ? -5.188 -8.892 -10.888 1.00 95.31 96 GLY A O 1
ATOM 774 N N . THR A 1 97 ? -5.266 -7.371 -12.534 1.00 95.12 97 THR A N 1
ATOM 775 C CA . THR A 1 97 ? -6.731 -7.404 -12.677 1.00 95.12 97 THR A CA 1
ATOM 776 C C . THR A 1 97 ? -7.220 -8.785 -13.116 1.00 95.12 97 THR A C 1
ATOM 778 O O . THR A 1 97 ? -8.180 -9.309 -12.556 1.00 95.12 97 THR A O 1
ATOM 781 N N . LEU A 1 98 ? -6.549 -9.408 -14.089 1.00 96.50 98 LEU A N 1
ATOM 782 C CA . LEU A 1 98 ? -6.900 -10.750 -14.553 1.00 96.50 98 LEU A CA 1
ATOM 783 C C . LEU A 1 98 ? -6.734 -11.792 -13.437 1.00 96.50 98 LEU A C 1
ATOM 785 O O . LEU A 1 98 ? -7.620 -12.617 -13.225 1.00 96.50 98 LEU A O 1
ATOM 789 N N . LEU A 1 99 ? -5.627 -11.725 -12.695 1.00 95.94 99 LEU A N 1
ATOM 790 C CA . LEU A 1 99 ? -5.361 -12.608 -11.560 1.00 95.94 99 LEU A CA 1
ATOM 791 C C . LEU A 1 99 ? -6.381 -12.421 -10.440 1.00 95.94 99 LEU A C 1
ATOM 793 O O . LEU A 1 99 ? -6.836 -13.407 -9.874 1.00 95.94 99 LEU A O 1
ATOM 797 N N . PHE A 1 100 ? -6.790 -11.182 -10.172 1.00 94.56 100 PHE A N 1
ATOM 798 C CA . PHE A 1 100 ? -7.846 -10.884 -9.212 1.00 94.56 100 PHE A CA 1
ATOM 799 C C . PHE A 1 100 ? -9.182 -11.521 -9.614 1.00 94.56 100 PHE A C 1
ATOM 801 O O . PHE A 1 100 ? -9.835 -12.161 -8.794 1.00 94.56 100 PHE A O 1
ATOM 808 N N . VAL A 1 101 ? -9.580 -11.410 -10.886 1.00 94.50 101 VAL A N 1
ATOM 809 C CA . VAL A 1 101 ? -10.813 -12.048 -11.384 1.00 94.50 101 VAL A CA 1
ATOM 810 C C . VAL A 1 101 ? -10.748 -13.568 -11.226 1.00 94.50 101 VAL A C 1
ATOM 812 O O . VAL A 1 101 ? -11.715 -14.181 -10.772 1.00 94.50 101 VAL A O 1
ATOM 815 N N . VAL A 1 102 ? -9.608 -14.174 -11.567 1.00 95.12 102 VAL A N 1
ATOM 816 C CA . VAL A 1 102 ? -9.383 -15.616 -11.397 1.00 95.12 102 VAL A CA 1
ATOM 817 C C . VAL A 1 102 ? -9.453 -16.010 -9.922 1.00 95.12 102 VAL A C 1
ATOM 819 O O . VAL A 1 102 ? -10.121 -16.985 -9.590 1.00 95.12 102 VAL A O 1
ATOM 822 N N . GLU A 1 103 ? -8.823 -15.247 -9.032 1.00 93.81 103 GLU A N 1
ATOM 823 C CA . GLU A 1 103 ? -8.856 -15.479 -7.589 1.00 93.81 103 GLU A CA 1
ATOM 824 C C . GLU A 1 103 ? -10.281 -15.440 -7.034 1.00 93.81 103 GLU A C 1
ATOM 826 O O . GLU A 1 103 ? -10.694 -16.382 -6.361 1.00 93.81 103 GLU A O 1
ATOM 831 N N . VAL A 1 104 ? -11.059 -14.402 -7.360 1.00 92.56 104 VAL A N 1
ATOM 832 C CA . VAL A 1 104 ? -12.466 -14.298 -6.944 1.00 92.56 104 VAL A CA 1
ATOM 833 C C . VAL A 1 104 ? -13.255 -15.512 -7.427 1.00 92.56 104 VAL A C 1
ATOM 835 O O . VAL A 1 104 ? -14.068 -16.060 -6.684 1.00 92.56 104 VAL A O 1
ATOM 838 N N . TRP A 1 105 ? -13.015 -15.959 -8.660 1.00 93.00 105 TRP A N 1
ATOM 839 C CA . TRP A 1 105 ? -13.702 -17.119 -9.215 1.00 93.00 105 TRP A CA 1
ATOM 840 C C . TRP A 1 105 ? -13.335 -18.410 -8.475 1.00 93.00 105 TRP A C 1
ATOM 842 O O . TRP A 1 105 ? -14.226 -19.167 -8.101 1.00 93.00 105 TRP A O 1
ATOM 852 N N . ILE A 1 106 ? -12.047 -18.623 -8.187 1.00 92.88 106 ILE A N 1
ATOM 853 C CA . ILE A 1 106 ? -11.550 -19.771 -7.415 1.00 92.88 106 ILE A CA 1
ATOM 854 C C . ILE A 1 106 ? -12.137 -19.767 -6.000 1.00 92.88 106 ILE A C 1
ATOM 856 O O . ILE A 1 106 ? -12.654 -20.782 -5.543 1.00 92.88 106 ILE A O 1
ATOM 860 N N . LEU A 1 107 ? -12.093 -18.631 -5.308 1.00 92.00 107 LEU A N 1
ATOM 861 C CA . LEU A 1 107 ? -12.537 -18.512 -3.920 1.00 92.00 107 LEU A CA 1
ATOM 862 C C . LEU A 1 107 ? -14.045 -18.689 -3.753 1.00 92.00 107 LEU A C 1
ATOM 864 O O . LEU A 1 107 ? -14.477 -19.279 -2.760 1.00 92.00 107 LEU A O 1
ATOM 868 N N . LYS A 1 108 ? -14.836 -18.307 -4.764 1.00 91.00 108 LYS A N 1
ATOM 869 C CA . LYS A 1 108 ? -16.268 -18.624 -4.810 1.00 91.00 108 LYS A CA 1
ATOM 870 C C . LYS A 1 108 ? -16.535 -20.130 -4.739 1.00 91.00 108 LYS A C 1
ATOM 872 O O . LYS A 1 108 ? -17.468 -20.531 -4.050 1.00 91.00 108 LYS A O 1
ATOM 877 N N . PHE A 1 109 ? -15.701 -20.978 -5.351 1.00 88.19 109 PHE A N 1
ATOM 878 C CA . PHE A 1 109 ? -15.845 -22.439 -5.220 1.00 88.19 109 PHE A CA 1
ATOM 879 C C . PHE A 1 109 ? -15.585 -22.950 -3.798 1.00 88.19 109 PHE A C 1
ATOM 881 O O . PHE A 1 109 ? -16.139 -23.976 -3.409 1.00 88.19 109 PHE A O 1
ATOM 888 N N . PHE A 1 110 ? -14.779 -22.236 -3.010 1.00 87.50 110 PHE A N 1
ATOM 889 C CA . PHE A 1 110 ? -14.487 -22.566 -1.612 1.00 87.50 110 PHE A CA 1
ATOM 890 C C . PHE A 1 110 ? -15.431 -21.874 -0.612 1.00 87.50 110 PHE A C 1
ATOM 892 O O . PHE A 1 110 ? -15.216 -21.975 0.595 1.00 87.50 110 PHE A O 1
ATOM 899 N N . GLY A 1 111 ? -16.471 -21.178 -1.087 1.00 84.75 111 GLY A N 1
ATOM 900 C CA . GLY A 1 111 ? -17.434 -20.471 -0.237 1.00 84.75 111 GLY A CA 1
ATOM 901 C C . GLY A 1 111 ? -16.903 -19.171 0.377 1.00 84.75 111 GLY A C 1
ATOM 902 O O . GLY A 1 111 ? -17.473 -18.679 1.349 1.00 84.75 111 GLY A O 1
ATOM 903 N N . VAL A 1 112 ? -15.812 -18.615 -0.161 1.00 84.81 112 VAL A N 1
ATOM 904 C CA . VAL A 1 112 ? -15.278 -17.307 0.239 1.00 84.81 112 VAL A CA 1
ATOM 905 C C . VAL A 1 112 ? -15.776 -16.257 -0.754 1.00 84.81 112 VAL A C 1
ATOM 907 O O . VAL A 1 112 ? -15.316 -16.193 -1.894 1.00 84.81 112 VAL A O 1
ATOM 910 N N . GLU A 1 113 ? -16.721 -15.424 -0.321 1.00 82.94 113 GLU A N 1
ATOM 911 C CA . GLU A 1 113 ? -17.229 -14.299 -1.112 1.00 82.94 113 GLU A CA 1
ATOM 912 C C . GLU A 1 113 ? -16.408 -13.035 -0.836 1.00 82.94 113 GLU A C 1
ATOM 914 O O . GLU A 1 113 ? -16.397 -12.505 0.274 1.00 82.94 113 GLU A O 1
ATOM 919 N N . LEU A 1 114 ? -15.692 -12.571 -1.862 1.00 76.50 114 LEU A N 1
ATOM 920 C CA . LEU A 1 114 ? -14.943 -11.311 -1.838 1.00 76.50 114 LEU A CA 1
ATOM 921 C C . LEU A 1 114 ? -15.744 -10.128 -2.420 1.00 76.50 114 LEU A C 1
ATOM 923 O O . LEU A 1 114 ? -15.471 -8.981 -2.072 1.00 76.50 114 LEU A O 1
ATOM 927 N N . LEU A 1 115 ? -16.715 -10.412 -3.300 1.00 72.75 115 LEU A N 1
ATOM 928 C CA . LEU A 1 115 ? -17.570 -9.461 -4.024 1.00 72.75 115 LEU A CA 1
ATOM 929 C C . LEU A 1 115 ? -19.020 -9.932 -4.035 1.00 72.75 115 LEU A C 1
ATOM 931 O O . LEU A 1 115 ? -19.216 -11.123 -4.391 1.00 72.75 115 LEU A O 1
#

InterPro domains:
  IPR060701 BV97_02767-like [PF28289] (4-114)

Organism: NCBI:txid1817772

pLDDT: mean 92.71, std 4.17, range [72.75, 96.94]

Sequence (115 aa):
MPWWIKLLLTGAIVTGATELAKTSGRLGAFVMVLPWMTLTTIVWLRVEGYQDKIPDLLRPTLWYIIPSLPIFIGLPWLMDKGYNLWISLGFLAFLGTLLFVVEVWILKFFGVELL

Secondary structure (DSSP, 8-state):
--HHHHHHHHHHHHHHHHHHHHH-HHHHHHHHHS-HHHHHHHHHHHHTT-GGGHHHHHHHHHHHHGGGTHHHHHHHHHHHTT--HHHHHHHHHHHHHHHHHHHHHHHHHTT----

Mean predicted aligned error: 4.14 Å